Protein AF-A0A3C1N770-F1 (afdb_monomer)

Solvent-accessible surface area (backbone atoms only — not comparable to full-atom values): 5027 Å² total; per-residue (Å²): 134,96,69,92,81,86,76,82,85,79,88,62,100,66,88,86,84,85,86,88,82,88,85,78,62,43,74,57,71,82,57,42,68,59,31,41,53,50,12,66,76,65,77,46,83,66,54,50,72,59,57,44,78,90,86,74,90,69,70,70,55,76,69,68,72,60,63,83,58,132

Mean predicted aligned error: 4.34 Å

Structure (mmCIF, N/CA/C/O backbone):
data_AF-A0A3C1N770-F1
#
_entry.id   AF-A0A3C1N770-F1
#
loop_
_atom_site.group_PDB
_atom_site.id
_atom_si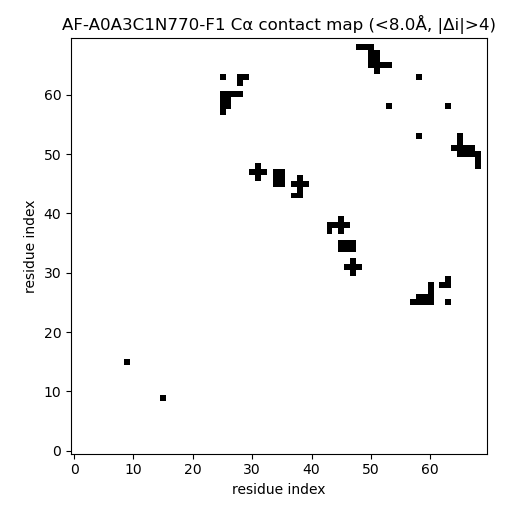te.type_symbol
_atom_site.label_atom_id
_atom_site.label_alt_id
_atom_site.label_comp_id
_atom_site.label_asym_id
_atom_site.label_entity_id
_atom_site.label_seq_id
_atom_site.pdbx_PDB_ins_code
_atom_site.Cartn_x
_atom_site.Cartn_y
_atom_site.Cartn_z
_atom_site.occupancy
_atom_site.B_iso_or_equiv
_atom_site.auth_seq_id
_atom_site.auth_comp_id
_atom_site.auth_asym_id
_atom_site.auth_atom_id
_atom_site.pdbx_PDB_model_num
ATOM 1 N N . ILE A 1 1 ? 0.744 -11.122 -3.961 1.00 60.38 1 ILE A N 1
ATOM 2 C CA . ILE A 1 1 ? 0.229 -10.993 -5.347 1.00 60.38 1 ILE A CA 1
ATOM 3 C C . ILE A 1 1 ? 0.392 -12.365 -5.967 1.00 60.38 1 ILE A C 1
ATOM 5 O O . ILE A 1 1 ? 1.513 -12.846 -5.976 1.00 60.38 1 ILE A O 1
ATOM 9 N N . TYR A 1 2 ? -0.694 -13.009 -6.389 1.00 78.00 2 TYR A N 1
ATOM 10 C CA . TYR A 1 2 ? -0.658 -14.380 -6.925 1.00 78.00 2 TYR A CA 1
ATOM 11 C C . TYR A 1 2 ? -0.733 -14.420 -8.458 1.00 78.00 2 TYR A C 1
ATOM 13 O O . TYR A 1 2 ? -1.009 -15.457 -9.043 1.00 78.00 2 TYR A O 1
ATOM 21 N N . MET A 1 3 ? -0.510 -13.279 -9.111 1.00 90.12 3 MET A N 1
ATOM 22 C CA . MET A 1 3 ? -0.539 -13.155 -10.561 1.00 90.12 3 MET A CA 1
ATOM 23 C C . MET A 1 3 ? 0.883 -12.983 -11.079 1.00 90.12 3 MET A C 1
ATOM 25 O O . MET A 1 3 ? 1.563 -12.015 -10.720 1.00 90.12 3 MET A O 1
ATOM 29 N N . VAL A 1 4 ? 1.310 -13.903 -11.939 1.00 89.81 4 VAL A N 1
ATOM 30 C CA . VAL A 1 4 ? 2.499 -13.702 -12.767 1.00 89.81 4 VAL A CA 1
ATOM 31 C C . VAL A 1 4 ? 2.149 -12.635 -13.796 1.00 89.81 4 VAL A C 1
ATOM 33 O O . VAL A 1 4 ? 1.155 -12.756 -14.506 1.00 89.81 4 VAL A O 1
ATOM 36 N N . HIS A 1 5 ? 2.926 -11.560 -13.829 1.00 92.50 5 HIS A N 1
ATOM 37 C CA . HIS A 1 5 ? 2.713 -10.454 -14.750 1.00 92.50 5 HIS A CA 1
ATOM 38 C C . HIS A 1 5 ? 4.053 -9.864 -15.186 1.00 92.50 5 HIS A C 1
ATOM 40 O O . HIS A 1 5 ? 5.042 -9.930 -14.456 1.00 92.50 5 HIS A O 1
ATOM 46 N N . GLY A 1 6 ? 4.056 -9.280 -16.381 1.00 91.31 6 GLY A N 1
ATOM 47 C CA . GLY A 1 6 ? 5.186 -8.587 -16.985 1.00 91.31 6 GLY A CA 1
ATOM 48 C C . GLY A 1 6 ? 4.689 -7.495 -17.928 1.00 91.31 6 GLY A C 1
ATOM 49 O O . GLY A 1 6 ? 3.485 -7.279 -18.068 1.00 91.31 6 GLY A O 1
ATOM 50 N N . SER A 1 7 ? 5.614 -6.789 -18.567 1.00 93.75 7 SER A N 1
ATOM 51 C CA . SER A 1 7 ? 5.283 -5.780 -19.571 1.00 93.75 7 SER A CA 1
ATOM 52 C C . SER A 1 7 ? 6.196 -5.925 -20.774 1.00 93.75 7 SER A C 1
ATOM 54 O O . SER A 1 7 ? 7.408 -6.015 -20.591 1.00 93.75 7 SER A O 1
ATOM 56 N N . GLU A 1 8 ? 5.628 -5.854 -21.974 1.00 96.19 8 GLU A N 1
ATOM 57 C CA . GLU A 1 8 ? 6.400 -5.849 -23.216 1.00 96.19 8 GLU A CA 1
ATOM 58 C C . GLU A 1 8 ? 7.353 -4.653 -23.308 1.00 96.19 8 GLU A C 1
ATOM 60 O O . GLU A 1 8 ? 7.098 -3.580 -22.727 1.00 96.19 8 GLU A O 1
ATOM 65 N N . ALA A 1 9 ? 8.435 -4.850 -24.067 1.00 96.44 9 ALA A N 1
ATOM 66 C CA . ALA A 1 9 ? 9.420 -3.820 -24.364 1.00 96.44 9 ALA A CA 1
ATOM 67 C C . ALA A 1 9 ? 8.763 -2.619 -25.065 1.00 96.44 9 ALA A C 1
ATOM 69 O O . ALA A 1 9 ? 7.897 -2.760 -25.928 1.00 96.44 9 ALA A O 1
ATOM 70 N N . ASN A 1 10 ? 9.162 -1.406 -24.677 1.00 97.00 10 ASN A N 1
ATOM 71 C CA .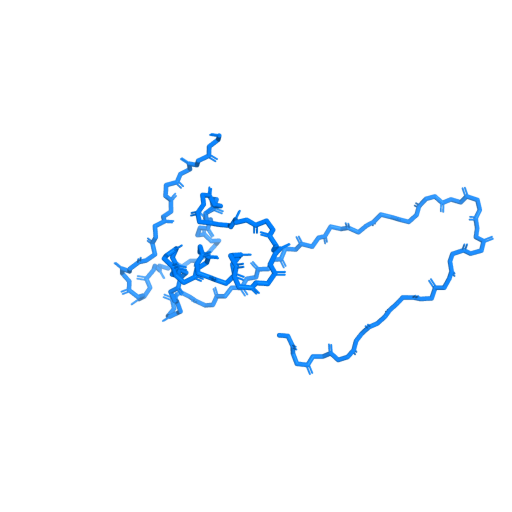 ASN A 1 10 ? 8.695 -0.190 -25.335 1.00 97.00 10 ASN A CA 1
ATOM 72 C C . ASN A 1 10 ? 9.638 0.157 -26.493 1.00 97.00 10 ASN A C 1
ATOM 74 O O . ASN A 1 10 ? 10.749 0.618 -26.254 1.00 97.00 10 ASN A O 1
ATOM 78 N N . HIS A 1 11 ? 9.186 -0.048 -27.730 1.00 97.44 11 HIS A N 1
ATOM 79 C CA . HIS A 1 11 ? 9.952 0.276 -28.942 1.00 97.44 11 HIS A CA 1
ATOM 80 C C . HIS A 1 11 ? 9.698 1.697 -29.473 1.00 97.44 11 HIS A C 1
ATOM 82 O O . HIS A 1 11 ? 10.294 2.099 -30.468 1.00 97.44 11 HIS A O 1
ATOM 88 N N . SER A 1 12 ? 8.802 2.459 -28.840 1.00 96.94 12 SER A N 1
ATOM 89 C CA . SER A 1 12 ? 8.482 3.824 -29.260 1.00 96.94 12 SER A CA 1
ATOM 90 C C . SER A 1 12 ? 9.402 4.854 -28.590 1.00 96.94 12 SER A C 1
ATOM 92 O O . SER A 1 12 ? 9.893 4.610 -27.485 1.00 96.94 12 SER A O 1
ATOM 94 N N . PRO A 1 13 ? 9.572 6.052 -29.178 1.00 96.62 13 PRO A N 1
ATOM 95 C CA . PRO A 1 13 ? 10.267 7.156 -28.515 1.00 96.62 13 PRO A CA 1
ATOM 96 C C . PRO A 1 13 ? 9.447 7.794 -27.374 1.00 96.62 13 PRO A C 1
ATOM 98 O O . PRO A 1 13 ? 9.907 8.744 -26.746 1.00 96.62 13 PRO A O 1
ATOM 101 N N . GLN A 1 14 ? 8.225 7.318 -27.106 1.00 97.44 14 GLN A N 1
ATOM 102 C CA . GLN A 1 14 ? 7.310 7.912 -26.131 1.00 97.44 14 GLN A CA 1
ATOM 103 C C . GLN A 1 14 ? 7.424 7.220 -24.767 1.00 97.44 14 GLN A C 1
ATOM 105 O O . GLN A 1 14 ? 7.464 5.993 -24.665 1.00 97.44 14 GLN A O 1
ATOM 110 N N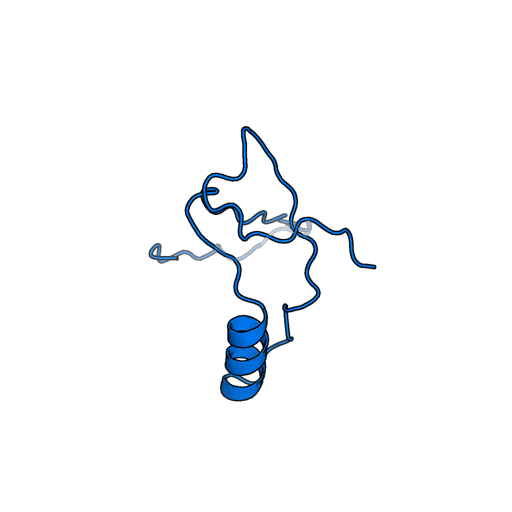 . SER A 1 15 ? 7.445 8.004 -23.685 1.00 96.06 15 SER A N 1
ATOM 111 C CA . SER A 1 15 ? 7.533 7.475 -22.317 1.00 96.06 15 SER A CA 1
ATOM 112 C C . SER A 1 15 ? 6.228 6.784 -21.895 1.00 96.06 15 SER A C 1
ATOM 114 O O . SER A 1 15 ? 5.166 7.404 -21.891 1.00 96.06 15 SER A O 1
ATOM 116 N N . ARG A 1 16 ? 6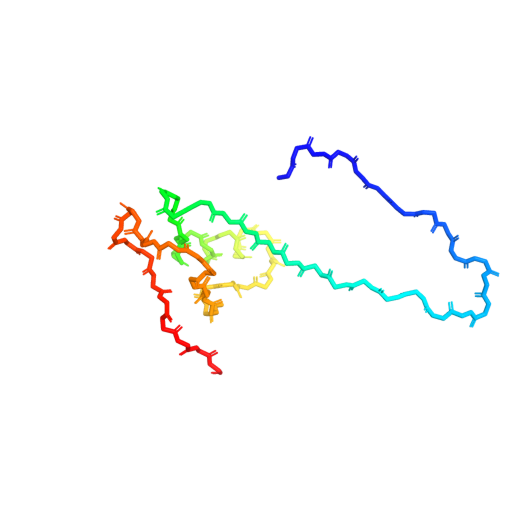.313 5.517 -21.462 1.00 96.06 16 ARG A N 1
ATOM 117 C CA . ARG A 1 16 ? 5.212 4.794 -20.803 1.00 96.06 16 ARG A CA 1
ATOM 118 C C . ARG A 1 16 ? 5.334 4.954 -19.288 1.00 96.06 16 ARG A C 1
ATOM 120 O O . ARG A 1 16 ? 6.331 4.536 -18.705 1.00 96.06 16 ARG A O 1
ATOM 127 N N . ARG A 1 17 ? 4.313 5.523 -18.644 1.00 95.50 17 ARG A N 1
ATOM 128 C CA . ARG A 1 17 ? 4.259 5.719 -17.185 1.00 95.50 17 ARG A CA 1
ATOM 129 C C . ARG A 1 17 ? 3.068 4.968 -16.608 1.00 95.50 17 ARG A C 1
ATOM 131 O O . ARG A 1 17 ? 1.980 5.019 -17.167 1.00 95.50 17 ARG A O 1
ATOM 138 N N . GLY A 1 18 ? 3.283 4.278 -15.494 1.00 93.12 18 GLY A N 1
ATOM 139 C CA . GLY A 1 18 ? 2.236 3.577 -14.759 1.00 93.12 18 GLY A CA 1
ATOM 140 C C . GLY A 1 18 ? 2.173 4.077 -13.324 1.00 93.12 18 GLY A C 1
ATOM 141 O O . GLY A 1 18 ? 3.208 4.309 -12.703 1.00 93.12 18 GLY A O 1
ATOM 142 N N . MET A 1 19 ? 0.961 4.220 -12.797 1.00 95.12 19 MET A N 1
ATOM 143 C CA . MET A 1 19 ? 0.725 4.467 -11.379 1.00 95.12 19 MET A CA 1
ATOM 144 C C . MET A 1 19 ? 0.084 3.222 -10.778 1.00 95.12 19 MET A C 1
ATOM 146 O O . MET A 1 19 ? -0.870 2.685 -11.336 1.00 95.12 19 MET A O 1
ATOM 150 N N . THR A 1 20 ? 0.611 2.756 -9.647 1.00 93.25 20 THR A N 1
ATOM 151 C CA . THR A 1 20 ? 0.062 1.591 -8.949 1.00 93.25 20 THR A CA 1
ATOM 152 C C . THR A 1 20 ? -0.477 2.000 -7.590 1.00 93.25 20 THR A C 1
ATOM 154 O O . THR A 1 20 ? 0.185 2.705 -6.831 1.00 93.25 20 THR A O 1
ATOM 157 N N . LEU A 1 21 ? -1.686 1.534 -7.286 1.00 93.25 21 LEU A N 1
ATOM 158 C CA . LEU A 1 21 ? -2.323 1.663 -5.982 1.00 93.25 21 LEU A CA 1
ATOM 159 C C . LEU A 1 21 ? -2.628 0.253 -5.482 1.00 93.25 21 LEU A C 1
ATOM 161 O O . LEU A 1 21 ? -3.157 -0.577 -6.223 1.00 93.25 21 LEU A O 1
ATOM 165 N N . ARG A 1 22 ? -2.242 -0.040 -4.240 1.00 93.12 22 ARG A N 1
ATOM 166 C CA . ARG A 1 22 ? -2.458 -1.349 -3.619 1.00 93.12 22 ARG A CA 1
ATOM 167 C C . ARG A 1 22 ? -3.507 -1.210 -2.532 1.00 93.12 22 ARG A C 1
ATOM 169 O O . ARG A 1 22 ? -3.341 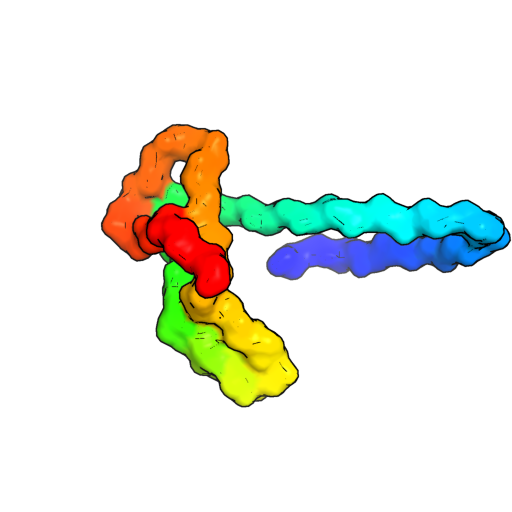-0.408 -1.619 1.00 93.12 22 ARG A O 1
ATOM 176 N N . TYR A 1 23 ? -4.552 -2.019 -2.633 1.00 95.00 23 TYR A N 1
ATOM 177 C CA . TYR A 1 23 ? -5.658 -2.041 -1.686 1.00 95.00 23 TYR A CA 1
ATOM 178 C C . TYR A 1 23 ? -5.687 -3.374 -0.945 1.00 95.00 23 TYR A C 1
ATOM 180 O O . TYR A 1 23 ? -5.289 -4.409 -1.479 1.00 95.00 23 TYR A O 1
ATOM 188 N N . PHE A 1 24 ? -6.195 -3.339 0.279 1.00 95.56 24 PHE A N 1
ATOM 189 C CA . PHE A 1 24 ? -6.519 -4.511 1.080 1.00 95.56 24 PHE A CA 1
ATOM 190 C C . PHE A 1 24 ? -7.844 -4.246 1.812 1.00 95.56 24 PHE A C 1
ATOM 192 O O . PHE A 1 24 ? -8.176 -3.084 2.062 1.00 95.56 24 PHE A O 1
ATOM 199 N N . PRO A 1 25 ? -8.648 -5.281 2.110 1.00 97.19 25 PRO A N 1
ATOM 200 C CA . PRO A 1 25 ? -9.916 -5.094 2.809 1.00 97.19 25 PRO A CA 1
ATOM 201 C C . PRO A 1 25 ? -9.678 -4.637 4.251 1.00 97.19 25 PRO A C 1
ATOM 203 O O . PRO A 1 25 ? -8.699 -5.038 4.875 1.00 97.19 25 PRO A O 1
ATOM 206 N N . THR A 1 26 ? -10.613 -3.878 4.828 1.00 97.88 26 THR A N 1
ATOM 207 C CA . THR A 1 26 ? -10.484 -3.368 6.207 1.00 97.88 26 THR A CA 1
ATOM 208 C C . THR A 1 26 ? -10.580 -4.441 7.295 1.00 97.88 26 THR A C 1
ATOM 210 O O . THR A 1 26 ? -10.443 -4.143 8.474 1.00 97.88 26 THR A O 1
ATOM 213 N N . THR A 1 27 ? -10.807 -5.701 6.927 1.00 97.81 27 THR A N 1
ATOM 214 C CA . THR A 1 27 ? -10.647 -6.856 7.821 1.00 97.81 27 THR A CA 1
ATOM 215 C C . THR A 1 27 ? -9.186 -7.287 7.973 1.00 97.81 27 THR A C 1
ATOM 217 O O . THR A 1 27 ? -8.865 -8.007 8.912 1.00 97.81 27 THR A O 1
ATOM 220 N N . SER A 1 28 ? -8.296 -6.863 7.069 1.00 97.06 28 SER A N 1
ATOM 221 C CA . SER A 1 28 ? -6.849 -7.075 7.170 1.00 97.06 28 SER A CA 1
ATOM 222 C C . SER A 1 28 ? -6.177 -5.916 7.905 1.00 97.06 28 SER A C 1
ATOM 224 O O . SER A 1 28 ? -6.666 -4.785 7.879 1.00 97.06 28 SER A O 1
ATOM 226 N N . VAL A 1 29 ? -5.040 -6.196 8.542 1.00 97.06 29 VAL A N 1
ATOM 227 C CA . VAL A 1 29 ? -4.283 -5.222 9.338 1.00 97.06 29 VAL A CA 1
ATOM 228 C C . VAL A 1 29 ? -2.922 -4.981 8.701 1.00 97.06 29 VAL A C 1
ATOM 230 O O . VAL A 1 29 ? -2.204 -5.930 8.386 1.00 97.06 29 VAL A O 1
ATOM 233 N N . PHE A 1 30 ? -2.553 -3.714 8.533 1.00 96.06 30 PHE A N 1
ATOM 234 C CA . PHE A 1 30 ? -1.190 -3.345 8.165 1.00 96.06 30 PHE A CA 1
ATOM 235 C C . PHE A 1 30 ? -0.301 -3.287 9.413 1.00 96.06 30 PHE A C 1
ATOM 237 O O . PHE A 1 30 ? -0.279 -2.288 10.141 1.00 96.06 30 PHE A O 1
ATOM 244 N N . ASP A 1 31 ? 0.426 -4.374 9.656 1.00 95.31 31 ASP A N 1
ATOM 245 C CA . ASP A 1 31 ? 1.350 -4.498 10.779 1.00 95.31 31 ASP A CA 1
ATOM 246 C C . ASP A 1 31 ? 2.687 -3.801 10.476 1.00 95.31 31 ASP A C 1
ATOM 248 O O . ASP A 1 31 ? 3.439 -4.176 9.573 1.00 95.31 31 ASP A O 1
ATOM 252 N N . ARG A 1 32 ? 2.976 -2.759 11.256 1.00 93.75 32 ARG A N 1
ATOM 253 C CA . ARG A 1 32 ? 4.162 -1.909 11.095 1.00 93.75 32 ARG A CA 1
ATOM 254 C C . ARG A 1 32 ? 5.425 -2.521 11.695 1.00 93.75 32 ARG A C 1
ATOM 256 O O . ARG A 1 32 ? 6.513 -2.255 11.185 1.00 93.75 32 ARG A O 1
ATOM 263 N N . ALA A 1 33 ? 5.289 -3.347 12.731 1.00 94.62 33 ALA A N 1
ATOM 264 C CA . ALA A 1 33 ? 6.416 -4.086 13.288 1.00 94.62 33 ALA A CA 1
ATOM 265 C C . ALA A 1 33 ? 6.871 -5.149 12.281 1.00 94.62 33 ALA A C 1
ATOM 267 O O . ALA A 1 33 ? 8.051 -5.209 11.939 1.00 94.62 33 ALA A O 1
ATOM 268 N N . LEU A 1 34 ? 5.913 -5.877 11.697 1.00 93.56 34 LEU A N 1
ATOM 2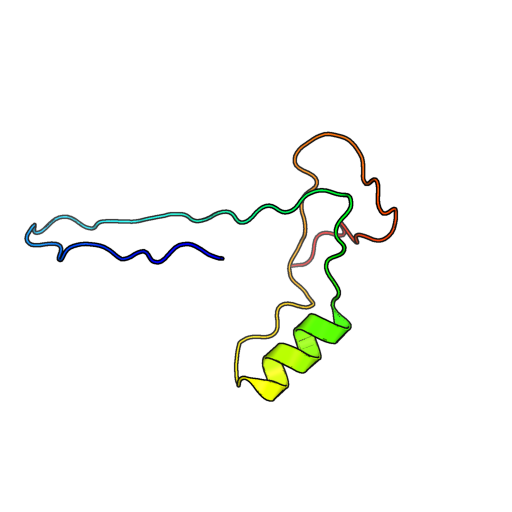69 C CA . LEU A 1 34 ? 6.191 -6.837 10.630 1.00 93.56 34 LEU A CA 1
ATOM 270 C C . LEU A 1 34 ? 6.792 -6.162 9.387 1.00 93.56 34 LEU A C 1
ATOM 272 O O . LEU A 1 34 ? 7.688 -6.720 8.760 1.00 93.56 34 LEU A O 1
ATOM 276 N N . ALA A 1 35 ? 6.336 -4.957 9.025 1.00 92.81 35 ALA A N 1
ATOM 277 C CA . ALA A 1 35 ? 6.938 -4.195 7.929 1.00 92.81 35 ALA A CA 1
ATOM 278 C C . ALA A 1 35 ? 8.432 -3.909 8.176 1.00 92.81 35 ALA A C 1
ATOM 280 O O . ALA A 1 35 ? 9.241 -4.103 7.269 1.00 92.81 35 ALA A O 1
ATOM 281 N N . THR A 1 36 ? 8.790 -3.530 9.408 1.00 94.06 36 THR A N 1
ATOM 282 C CA . THR A 1 36 ? 10.183 -3.271 9.813 1.00 94.06 36 THR A CA 1
ATOM 283 C C . THR A 1 36 ? 11.015 -4.553 9.754 1.00 94.06 36 THR A C 1
ATOM 285 O O . THR A 1 36 ? 12.086 -4.578 9.150 1.00 94.06 36 THR A O 1
ATOM 288 N N . GLU A 1 37 ? 10.503 -5.647 10.325 1.00 94.56 37 GLU A N 1
ATOM 289 C CA . GLU A 1 37 ? 11.165 -6.957 10.318 1.00 94.56 37 GLU A CA 1
ATOM 290 C C . GLU A 1 37 ? 11.452 -7.436 8.886 1.00 94.56 37 GLU A C 1
ATOM 292 O O . GLU A 1 37 ? 12.566 -7.851 8.566 1.00 94.56 37 GLU A O 1
ATOM 297 N N . ARG A 1 38 ? 10.464 -7.321 7.989 1.00 90.50 38 ARG A N 1
ATOM 298 C CA . ARG A 1 38 ? 10.596 -7.721 6.579 1.00 90.50 38 ARG A CA 1
ATOM 299 C C . ARG A 1 38 ? 11.583 -6.848 5.814 1.00 90.50 38 ARG A C 1
ATOM 301 O O . ARG A 1 38 ? 12.298 -7.367 4.958 1.00 90.50 38 ARG A O 1
ATOM 308 N N . ALA A 1 39 ? 11.622 -5.551 6.108 1.00 92.69 39 ALA A N 1
ATOM 309 C CA . ALA A 1 39 ? 12.575 -4.629 5.504 1.00 92.69 39 ALA A CA 1
ATOM 310 C C . ALA A 1 39 ? 14.017 -4.990 5.881 1.00 92.69 39 ALA A C 1
ATOM 312 O O . ALA A 1 39 ? 14.863 -5.106 4.995 1.00 92.69 39 ALA A O 1
ATOM 313 N N . LEU A 1 40 ? 14.263 -5.269 7.166 1.00 91.69 40 LEU A N 1
ATOM 314 C CA . LEU A 1 40 ? 15.564 -5.719 7.669 1.00 91.69 40 LEU A CA 1
ATOM 315 C C . LEU A 1 40 ? 15.973 -7.072 7.074 1.00 91.69 40 LEU A C 1
ATOM 317 O O . LEU A 1 40 ? 17.099 -7.222 6.610 1.00 91.69 40 LEU A O 1
ATOM 321 N N . ALA A 1 41 ? 15.057 -8.043 7.040 1.00 92.38 41 ALA A N 1
ATOM 322 C CA . ALA A 1 41 ? 15.346 -9.387 6.539 1.00 92.38 41 ALA A CA 1
ATOM 323 C C . ALA A 1 41 ? 15.619 -9.432 5.025 1.00 92.38 41 ALA A C 1
ATOM 325 O O . ALA A 1 41 ? 16.399 -10.258 4.561 1.00 92.38 41 ALA A O 1
ATOM 326 N N . GLY A 1 42 ? 14.952 -8.577 4.245 1.00 86.31 42 GLY A N 1
ATOM 327 C CA . GLY A 1 42 ? 15.045 -8.564 2.783 1.00 86.31 42 GLY A CA 1
ATOM 328 C C . GLY A 1 42 ? 15.925 -7.460 2.195 1.00 86.31 42 GLY A C 1
ATOM 329 O O . GLY A 1 42 ? 16.016 -7.360 0.974 1.00 86.31 42 GLY A O 1
ATOM 330 N N . ASN A 1 43 ? 16.542 -6.623 3.035 1.00 79.00 43 ASN A N 1
ATOM 331 C CA . ASN A 1 43 ? 17.266 -5.416 2.628 1.00 79.00 43 ASN A CA 1
ATOM 332 C C . ASN A 1 43 ? 16.422 -4.485 1.726 1.00 79.00 43 ASN A C 1
ATOM 334 O O . ASN A 1 43 ? 16.893 -3.948 0.721 1.00 79.00 43 ASN A O 1
ATOM 338 N N . PHE A 1 44 ? 15.143 -4.324 2.077 1.00 84.50 44 PHE A N 1
ATOM 339 C CA . PHE A 1 44 ? 14.193 -3.456 1.378 1.00 84.50 44 PHE A CA 1
ATOM 340 C C . PHE A 1 44 ? 13.945 -2.165 2.163 1.00 84.50 44 PHE A C 1
ATOM 342 O O . PHE A 1 44 ? 14.226 -2.079 3.356 1.00 84.50 44 PHE A O 1
ATOM 349 N N . LEU A 1 45 ? 13.369 -1.158 1.501 1.00 87.56 45 LEU A N 1
ATOM 350 C CA . LEU A 1 45 ? 12.910 0.058 2.170 1.00 87.56 45 LEU A CA 1
ATOM 351 C C . LEU A 1 45 ? 11.828 -0.282 3.207 1.00 87.56 45 LEU A C 1
ATOM 353 O O . LEU A 1 45 ? 10.825 -0.916 2.875 1.00 87.56 45 LEU A O 1
ATOM 357 N N . ASP A 1 46 ? 12.003 0.199 4.436 1.00 91.75 46 ASP A N 1
ATOM 358 C CA . ASP A 1 46 ? 10.997 0.069 5.488 1.00 91.75 46 ASP A CA 1
ATOM 359 C C . ASP A 1 46 ? 9.736 0.877 5.141 1.00 91.75 46 ASP A C 1
ATOM 361 O O . ASP A 1 46 ? 9.784 2.005 4.647 1.00 91.75 46 ASP A O 1
ATOM 365 N N . HIS A 1 47 ? 8.573 0.265 5.340 1.00 90.38 47 HIS A N 1
ATOM 366 C CA . HIS A 1 47 ? 7.268 0.852 5.046 1.00 90.38 47 HIS A CA 1
ATOM 367 C C . HIS A 1 47 ? 6.434 1.105 6.300 1.00 90.38 47 HIS A C 1
ATOM 369 O O . HIS A 1 47 ? 5.252 1.428 6.172 1.00 90.38 47 HIS A O 1
ATOM 375 N N . LYS A 1 48 ? 7.011 0.992 7.502 1.00 93.38 48 LYS A N 1
ATOM 376 C CA . LYS A 1 48 ? 6.290 1.244 8.758 1.00 93.38 48 LYS A CA 1
ATOM 377 C C . LYS A 1 48 ? 5.613 2.623 8.800 1.00 93.38 48 LYS A C 1
ATOM 379 O O . LYS A 1 48 ? 4.494 2.742 9.295 1.00 93.38 48 LYS A O 1
ATOM 384 N N . ASP A 1 49 ? 6.242 3.642 8.212 1.00 92.94 49 ASP A N 1
ATOM 385 C CA . ASP A 1 49 ? 5.759 5.029 8.230 1.00 92.94 49 ASP A CA 1
ATOM 386 C C . ASP A 1 49 ? 4.873 5.383 7.029 1.00 92.94 49 ASP A C 1
ATOM 388 O O . ASP A 1 49 ? 4.516 6.539 6.817 1.00 92.94 49 ASP A O 1
ATOM 392 N N . ARG A 1 50 ? 4.456 4.387 6.242 1.00 92.44 50 ARG A N 1
ATOM 393 C CA . ARG A 1 50 ? 3.583 4.604 5.091 1.00 92.44 50 ARG A CA 1
ATOM 394 C C . ARG A 1 50 ? 2.174 5.001 5.565 1.00 92.44 50 ARG A C 1
ATOM 396 O O . ARG A 1 50 ? 1.551 4.305 6.374 1.00 92.44 50 ARG A O 1
ATOM 403 N N . SER A 1 51 ? 1.674 6.125 5.050 1.00 95.56 51 SER A N 1
ATOM 404 C CA . SER A 1 51 ? 0.304 6.593 5.294 1.00 95.56 51 SER A CA 1
ATOM 405 C C . SER A 1 51 ? -0.711 5.631 4.677 1.00 95.56 51 SER A C 1
ATOM 407 O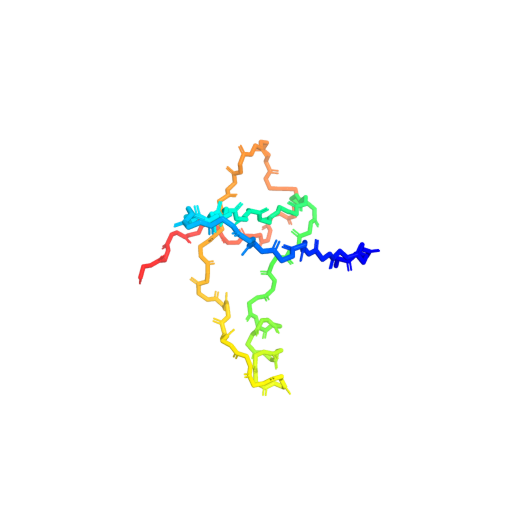 O . SER A 1 51 ? -0.581 5.242 3.513 1.00 95.56 51 SER A O 1
ATOM 409 N N . LEU A 1 52 ? -1.728 5.257 5.453 1.00 95.94 52 LEU A N 1
ATOM 410 C CA . LEU A 1 52 ? -2.865 4.474 4.975 1.00 95.94 52 LEU A CA 1
ATOM 411 C C . LEU A 1 52 ? -4.055 5.396 4.769 1.00 95.94 52 LEU A C 1
ATOM 413 O O . LEU A 1 52 ? -4.326 6.260 5.598 1.00 95.94 52 LEU A O 1
ATOM 417 N N . PHE A 1 53 ? -4.803 5.157 3.700 1.00 96.50 53 PHE A N 1
ATOM 418 C CA . PHE A 1 53 ? -6.004 5.919 3.398 1.00 96.50 53 PHE A CA 1
ATOM 419 C C . PHE A 1 53 ? -7.213 4.988 3.415 1.00 96.50 53 PHE A C 1
ATOM 421 O O . PHE A 1 53 ? -7.237 3.973 2.716 1.00 96.50 53 PHE A O 1
ATOM 428 N N . LEU A 1 54 ? -8.232 5.334 4.205 1.00 96.69 54 LEU A N 1
ATOM 429 C CA . LEU A 1 54 ? -9.517 4.646 4.168 1.00 96.69 54 LEU A CA 1
ATOM 430 C C . LEU A 1 54 ? -10.282 5.110 2.927 1.00 96.69 54 LEU A C 1
ATOM 432 O O . LEU A 1 54 ? -10.796 6.221 2.878 1.00 96.69 54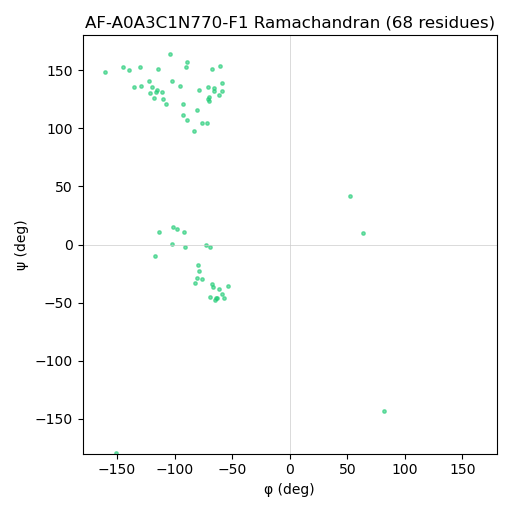 LEU A O 1
ATOM 436 N N . MET A 1 55 ? -10.330 4.258 1.908 1.00 96.69 55 MET A N 1
ATOM 437 C CA . MET A 1 55 ? -10.882 4.638 0.603 1.00 96.69 55 MET A CA 1
ATOM 438 C C . MET A 1 55 ? -12.402 4.549 0.546 1.00 96.69 55 MET A C 1
ATOM 440 O O . MET A 1 55 ? -13.039 5.324 -0.161 1.00 96.69 55 MET A O 1
ATOM 444 N N . ARG A 1 56 ? -12.992 3.595 1.274 1.00 96.44 56 ARG A N 1
ATOM 445 C CA . ARG A 1 56 ? -14.442 3.418 1.361 1.00 96.44 56 ARG A CA 1
ATOM 446 C C . ARG A 1 56 ? -14.818 2.596 2.592 1.00 96.44 56 ARG A C 1
ATOM 448 O O . ARG A 1 56 ? -14.111 1.656 2.948 1.00 96.44 56 ARG A O 1
ATOM 455 N N . GLY A 1 57 ? -15.991 2.882 3.155 1.00 96.69 57 GLY A N 1
ATOM 456 C CA . GLY A 1 57 ? -16.598 2.083 4.218 1.00 96.69 57 GLY A CA 1
ATOM 457 C C . GLY A 1 57 ? -16.034 2.422 5.593 1.00 96.69 57 GLY A C 1
ATOM 458 O O . GLY A 1 57 ? -15.761 3.582 5.878 1.00 96.69 57 GLY A O 1
ATOM 459 N N . VAL A 1 58 ? -15.892 1.404 6.441 1.00 97.56 58 VAL A N 1
ATOM 460 C CA . VAL A 1 58 ? -15.424 1.531 7.829 1.00 97.56 58 VAL A CA 1
ATOM 461 C C . VAL A 1 58 ? -14.303 0.533 8.108 1.00 97.56 58 VAL A C 1
ATOM 463 O O . VAL A 1 58 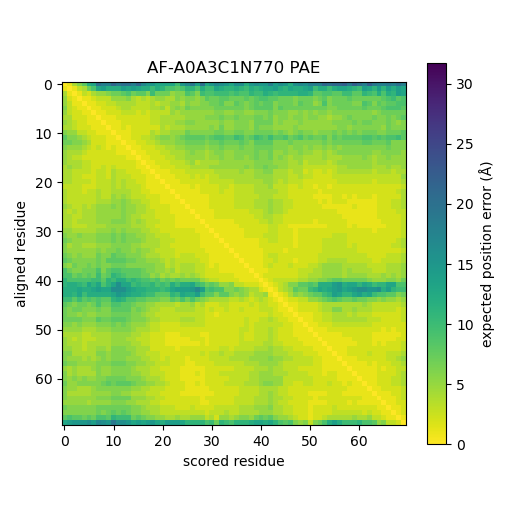? -14.246 -0.531 7.475 1.00 97.56 58 VAL A O 1
ATOM 466 N N . ASP A 1 59 ? -13.420 0.853 9.057 1.00 97.75 59 ASP A N 1
ATOM 467 C CA . ASP A 1 59 ? -12.392 -0.089 9.500 1.00 97.75 59 ASP A CA 1
ATOM 468 C C . ASP A 1 59 ? -13.018 -1.223 10.317 1.00 97.75 59 ASP A C 1
ATOM 470 O O . ASP A 1 59 ? -13.401 -1.034 11.468 1.00 97.75 59 ASP A O 1
ATOM 474 N N . ARG A 1 60 ? -13.142 -2.409 9.712 1.00 97.88 60 ARG A N 1
ATOM 475 C CA . ARG A 1 60 ? -13.740 -3.576 10.373 1.00 97.88 60 ARG A CA 1
ATOM 476 C C . ARG A 1 60 ? -12.782 -4.262 11.339 1.00 97.88 60 ARG A C 1
ATOM 478 O O . ARG A 1 60 ? -13.241 -4.963 12.232 1.00 97.88 60 ARG A O 1
ATOM 485 N N . SER A 1 61 ? -11.475 -4.086 11.160 1.00 97.50 61 SER A N 1
ATOM 486 C CA . SER A 1 61 ? -10.474 -4.623 12.081 1.00 97.50 61 SER A CA 1
ATOM 487 C C . SER A 1 61 ? -10.387 -3.811 13.375 1.00 97.50 61 SER A C 1
ATOM 489 O O . SER A 1 61 ? -10.028 -4.365 14.411 1.00 97.50 61 SER A O 1
ATOM 491 N N . GLY A 1 62 ? -10.676 -2.505 13.296 1.00 97.12 62 GLY A N 1
ATOM 492 C CA . GLY A 1 62 ? -10.464 -1.528 14.366 1.00 97.12 62 GLY A CA 1
ATOM 493 C C . GLY A 1 62 ? -8.993 -1.326 14.750 1.00 97.12 62 GLY A C 1
ATOM 494 O O . GLY A 1 62 ? -8.710 -0.724 15.782 1.00 97.12 62 GLY A O 1
ATOM 495 N N . LYS A 1 63 ? -8.053 -1.875 13.971 1.00 97.31 63 LYS A N 1
ATOM 496 C CA . LYS A 1 63 ? -6.620 -1.939 14.297 1.00 97.31 63 LYS A CA 1
ATOM 497 C C . LYS A 1 63 ? -5.753 -1.155 13.318 1.00 97.31 63 LYS A C 1
ATOM 499 O O . LYS A 1 63 ? -4.555 -1.013 13.558 1.00 97.31 63 LYS A O 1
ATOM 504 N N . ASN A 1 64 ? -6.311 -0.680 12.203 1.00 96.94 64 ASN A N 1
ATOM 505 C CA . ASN A 1 64 ? -5.525 0.052 11.220 1.00 96.94 64 ASN A CA 1
ATOM 506 C C . ASN A 1 64 ? -5.303 1.502 11.668 1.00 96.94 64 ASN A C 1
ATOM 508 O O . ASN A 1 64 ? -6.227 2.209 12.057 1.00 96.94 64 ASN A O 1
ATOM 512 N N . ASP A 1 65 ? -4.054 1.958 11.563 1.00 94.81 65 ASP A N 1
ATOM 513 C CA . ASP A 1 65 ? -3.667 3.346 11.820 1.00 94.81 65 ASP A CA 1
ATOM 514 C C . ASP A 1 65 ? -3.695 4.165 10.519 1.00 94.81 65 ASP A C 1
ATOM 516 O O . ASP A 1 65 ? -2.861 3.953 9.629 1.00 94.81 65 ASP A O 1
ATOM 520 N N . PHE A 1 66 ? -4.646 5.101 10.441 1.00 95.62 66 PHE A N 1
ATOM 521 C CA . PHE A 1 66 ? -4.860 6.024 9.317 1.00 95.62 66 PHE A CA 1
ATOM 522 C C . PHE A 1 66 ? -4.247 7.416 9.537 1.00 95.62 66 PHE A C 1
ATOM 524 O O . PHE A 1 66 ? -4.575 8.351 8.806 1.00 95.62 66 PHE A O 1
ATOM 531 N N . ARG A 1 67 ? -3.371 7.597 10.536 1.00 94.94 67 ARG A N 1
ATOM 532 C CA . ARG A 1 67 ? -2.640 8.862 10.692 1.00 94.94 67 ARG A CA 1
ATOM 533 C C . ARG A 1 67 ? -1.828 9.159 9.435 1.00 94.94 67 ARG A C 1
ATOM 535 O O . ARG A 1 67 ? -1.090 8.300 8.946 1.00 94.94 67 ARG A O 1
ATOM 542 N N . LEU A 1 68 ? -1.951 10.392 8.953 1.00 94.69 68 LEU A N 1
ATOM 543 C CA . LEU A 1 68 ? -1.092 10.906 7.898 1.00 94.69 68 LEU A CA 1
ATOM 544 C C . LEU A 1 68 ? 0.315 11.128 8.453 1.00 94.69 68 LEU A C 1
ATOM 546 O O . LEU A 1 68 ? 0.497 11.632 9.560 1.00 94.69 68 LEU A O 1
ATOM 550 N N . ARG A 1 69 ? 1.293 10.695 7.669 1.00 90.50 69 ARG A N 1
ATOM 551 C CA . ARG A 1 69 ? 2.727 10.756 7.935 1.00 90.50 69 ARG A CA 1
ATOM 552 C C . ARG A 1 69 ? 3.392 11.378 6.712 1.00 90.50 69 ARG A C 1
ATOM 554 O O . ARG A 1 69 ? 3.025 11.036 5.582 1.00 90.50 69 ARG A O 1
ATOM 561 N N . TRP A 1 70 ? 4.322 12.288 6.964 1.00 80.94 70 TRP A N 1
ATOM 562 C CA . TRP A 1 70 ? 5.074 13.089 5.998 1.00 80.94 70 TRP A CA 1
ATOM 563 C C . TRP A 1 70 ? 6.554 13.042 6.347 1.00 80.94 70 TRP A C 1
ATOM 565 O O . TRP A 1 70 ? 6.857 12.948 7.559 1.00 80.94 70 TRP A O 1
#

Foldseek 3Di:
DPDDDDDDDDPDPDDDDDDDDDDDDLLDEDDQVVQVVCCVVVVHDRCSQPADDDPDDDNPNVHYDRDDGD

Sequence (70 aa):
IYMVHGSEANHSPQSRRGMTLRYFPTTSVFDRALATERALAGNFLDHKDRSLFLMRGVDRSGKNDFRLRW

Secondary structure (DSSP, 8-state):
-----------SSSPP---------TTS---HHHHHHHHHHHT----TTPPP---SS--SSS--------

Radius of gyration: 16.31 Å; Cα contacts (8 Å, |Δi|>4): 46; chains: 1; bounding box: 34×28×44 Å

pLDDT: mean 93.36, std 5.75, range [60.38, 97.88]